Protein AF-A0A7S1N072-F1 (afdb_monomer_lite)

Sequence (154 aa):
RPRAPPAFESPCRIRSLVVNGYDVTGWMDRPTYCVFDTGTTGMLVSRRLWEKTLFRTGVQQCALELPTADGRGTIVEASTRSCRKDCLLVGTPIDVQWRPPASEIGPEGPPSYDVIFLGLAFLSSRQFMAVDLDKSLLSLGPYRDLDLNPPTAV

Structure (mmCIF, N/CA/C/O backbone):
data_AF-A0A7S1N072-F1
#
_entry.id   AF-A0A7S1N072-F1
#
loop_
_atom_site.group_PDB
_atom_site.id
_atom_site.type_symbol
_atom_site.label_atom_id
_atom_site.label_alt_id
_atom_site.label_comp_id
_atom_site.label_asym_id
_atom_site.label_entity_id
_atom_site.label_seq_id
_atom_site.pdbx_PDB_ins_code
_atom_site.Cartn_x
_atom_site.Cartn_y
_atom_site.Cartn_z
_atom_site.occupancy
_atom_site.B_iso_or_equiv
_atom_site.auth_seq_id
_atom_site.auth_comp_id
_atom_site.auth_asym_id
_atom_site.auth_atom_id
_atom_site.pdbx_PDB_model_num
ATOM 1 N N . ARG A 1 1 ? 22.379 -15.060 0.695 1.00 29.77 1 ARG A N 1
ATOM 2 C CA . ARG A 1 1 ? 21.356 -14.183 1.320 1.00 29.77 1 ARG A CA 1
ATOM 3 C C . ARG A 1 1 ? 21.097 -13.059 0.331 1.00 29.77 1 ARG A C 1
ATOM 5 O O . ARG A 1 1 ? 22.065 -12.346 0.079 1.00 29.77 1 ARG A O 1
ATOM 12 N N . PRO A 1 2 ? 19.914 -12.927 -0.288 1.00 27.08 2 PRO A N 1
ATOM 13 C CA . PRO A 1 2 ? 19.660 -11.769 -1.139 1.00 27.08 2 PRO A CA 1
ATOM 14 C C . PRO A 1 2 ? 19.814 -10.504 -0.283 1.00 27.08 2 PRO A C 1
ATOM 16 O O . PRO A 1 2 ? 19.330 -10.465 0.846 1.00 27.08 2 PRO A O 1
ATOM 19 N N . ARG A 1 3 ? 20.605 -9.545 -0.774 1.00 27.08 3 ARG A N 1
ATOM 20 C CA . ARG A 1 3 ? 21.057 -8.321 -0.082 1.00 27.08 3 ARG A CA 1
ATOM 21 C C . ARG A 1 3 ? 20.462 -7.048 -0.705 1.00 27.08 3 ARG A C 1
ATOM 23 O O . ARG A 1 3 ? 21.020 -5.974 -0.518 1.00 27.08 3 ARG A O 1
ATOM 30 N N . ALA A 1 4 ? 19.375 -7.156 -1.460 1.00 25.50 4 ALA A N 1
ATOM 31 C CA . ALA A 1 4 ? 18.722 -5.994 -2.049 1.00 25.50 4 ALA A CA 1
ATOM 32 C C . ALA A 1 4 ? 17.437 -5.673 -1.263 1.00 25.50 4 ALA A C 1
ATOM 34 O O . ALA A 1 4 ? 16.662 -6.600 -1.010 1.00 25.50 4 ALA A O 1
ATOM 35 N N . PRO A 1 5 ? 17.212 -4.412 -0.842 1.00 35.69 5 PRO A N 1
ATOM 36 C CA . PRO A 1 5 ? 15.888 -3.973 -0.405 1.00 35.69 5 PRO A CA 1
ATOM 37 C C . PRO A 1 5 ? 14.864 -4.213 -1.532 1.00 35.69 5 PRO A C 1
ATOM 39 O O . PRO A 1 5 ? 15.275 -4.308 -2.691 1.00 35.69 5 PRO A O 1
ATOM 42 N N . PRO A 1 6 ? 13.560 -4.331 -1.219 1.00 44.59 6 PRO A N 1
ATOM 43 C CA . PRO A 1 6 ? 12.516 -4.486 -2.233 1.00 44.59 6 PRO A CA 1
ATOM 44 C C . PRO A 1 6 ? 12.708 -3.436 -3.332 1.00 44.59 6 PRO A C 1
ATOM 46 O O . PRO A 1 6 ? 12.847 -2.246 -3.040 1.00 44.59 6 PRO A O 1
ATOM 49 N N . ALA A 1 7 ? 12.827 -3.896 -4.577 1.00 50.88 7 ALA A N 1
ATOM 50 C CA . ALA A 1 7 ? 13.172 -3.051 -5.709 1.00 50.88 7 ALA A CA 1
ATOM 51 C C . ALA A 1 7 ? 12.075 -1.993 -5.905 1.00 50.88 7 ALA A C 1
ATOM 53 O O . ALA A 1 7 ? 10.939 -2.306 -6.252 1.00 50.88 7 ALA A O 1
ATOM 54 N N . PHE A 1 8 ? 12.415 -0.726 -5.664 1.00 57.53 8 PHE A N 1
ATOM 55 C CA . PHE A 1 8 ? 11.552 0.447 -5.860 1.00 57.53 8 PHE A CA 1
ATOM 56 C C . PHE A 1 8 ? 11.387 0.800 -7.349 1.00 57.53 8 PHE A C 1
ATOM 58 O O . PHE A 1 8 ? 11.270 1.966 -7.703 1.00 57.53 8 PHE A O 1
ATOM 65 N N . GLU A 1 9 ? 11.429 -0.183 -8.242 1.00 58.53 9 GLU A N 1
ATOM 66 C CA . GLU A 1 9 ? 11.492 0.044 -9.690 1.00 58.53 9 GLU A CA 1
ATOM 67 C C . GLU A 1 9 ? 10.128 0.442 -10.279 1.00 58.53 9 GLU A C 1
ATOM 69 O O . GLU A 1 9 ? 10.049 0.904 -11.413 1.00 58.53 9 GLU A O 1
ATOM 74 N N . SER A 1 10 ? 9.033 0.308 -9.520 1.00 62.94 10 SER A N 1
ATOM 75 C CA . SER A 1 10 ? 7.686 0.701 -9.964 1.00 62.94 10 SER A CA 1
ATOM 76 C C . SER A 1 10 ? 6.777 1.153 -8.806 1.00 62.94 10 SER A C 1
ATOM 78 O O . SER A 1 10 ? 5.801 0.470 -8.484 1.00 62.94 10 SER A O 1
ATOM 80 N N . PRO A 1 11 ? 7.076 2.280 -8.128 1.00 77.44 11 PRO A N 1
ATOM 81 C CA . PRO A 1 11 ? 6.205 2.813 -7.093 1.00 77.44 11 PRO A CA 1
ATOM 82 C C . PRO A 1 11 ? 4.966 3.455 -7.730 1.00 77.44 11 PRO A C 1
ATOM 84 O O . PRO A 1 11 ? 5.074 4.343 -8.576 1.00 77.44 11 PRO A O 1
ATOM 87 N N . CYS A 1 12 ? 3.772 3.060 -7.293 1.00 83.00 12 CYS A N 1
ATOM 88 C CA . CYS A 1 12 ? 2.524 3.690 -7.728 1.00 83.00 12 CYS A CA 1
ATOM 89 C C . CYS A 1 12 ? 2.024 4.646 -6.644 1.00 83.00 12 CYS A C 1
ATOM 91 O O . CYS A 1 12 ? 1.890 4.263 -5.482 1.00 83.00 12 CYS A O 1
ATOM 93 N N . ARG A 1 13 ? 1.729 5.900 -7.000 1.00 88.69 13 ARG A N 1
ATOM 94 C CA . ARG A 1 13 ? 1.151 6.858 -6.048 1.00 88.69 13 ARG A CA 1
ATOM 95 C C . ARG A 1 13 ? -0.273 6.439 -5.691 1.00 88.69 13 ARG A C 1
ATOM 97 O O . ARG A 1 13 ? -1.101 6.270 -6.580 1.00 88.69 13 ARG A O 1
ATOM 104 N N . ILE A 1 14 ? -0.564 6.333 -4.401 1.00 93.00 14 ILE A N 1
ATOM 105 C CA . ILE A 1 14 ? -1.899 5.990 -3.906 1.00 93.00 14 ILE A CA 1
ATOM 106 C C . ILE A 1 14 ? -2.798 7.230 -3.988 1.00 93.00 14 ILE A C 1
ATOM 108 O O . ILE A 1 14 ? -2.404 8.313 -3.545 1.00 93.00 14 ILE A O 1
ATOM 112 N N . ARG A 1 15 ? -3.996 7.073 -4.565 1.00 92.38 15 ARG A N 1
ATOM 113 C CA . ARG A 1 15 ? -5.037 8.115 -4.620 1.00 92.38 15 ARG A CA 1
ATOM 114 C C . ARG A 1 15 ? -5.901 8.119 -3.368 1.00 92.38 15 ARG A C 1
ATOM 116 O O . ARG A 1 15 ? -6.129 9.182 -2.802 1.00 92.38 15 ARG A O 1
ATOM 123 N N . SER A 1 16 ? -6.355 6.942 -2.951 1.00 96.44 16 SER A N 1
ATOM 124 C CA . SER A 1 16 ? -7.184 6.757 -1.762 1.00 96.44 16 SER A CA 1
ATOM 125 C C . SER A 1 16 ? -6.776 5.496 -1.004 1.00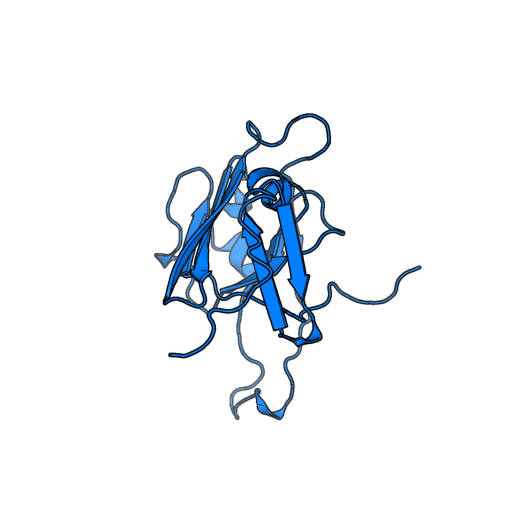 96.44 16 SER A C 1
ATOM 127 O O . SER A 1 16 ? -6.244 4.545 -1.586 1.00 96.44 16 SER A O 1
ATOM 129 N N . LEU A 1 17 ? -6.982 5.516 0.313 1.00 97.69 17 LEU A N 1
ATOM 130 C CA . LEU A 1 17 ? -6.617 4.440 1.225 1.00 97.69 17 LEU A CA 1
ATOM 131 C C . LEU A 1 17 ? -7.761 4.164 2.200 1.00 97.69 17 LEU A C 1
ATOM 133 O O . LEU A 1 17 ? -8.180 5.039 2.956 1.00 97.69 17 LEU A O 1
ATOM 137 N N . VAL A 1 18 ? -8.205 2.911 2.233 1.00 97.94 18 VAL A N 1
ATOM 138 C CA . VAL A 1 18 ? -9.214 2.410 3.166 1.00 97.94 18 VAL A CA 1
ATOM 139 C C . VAL A 1 18 ? -8.581 1.349 4.054 1.00 97.94 18 VAL A C 1
ATOM 141 O O . VAL A 1 18 ? -8.031 0.367 3.561 1.00 97.94 18 VAL A O 1
ATOM 144 N N . VAL A 1 19 ? -8.703 1.509 5.372 1.00 97.25 19 VAL A N 1
ATOM 145 C CA . VAL A 1 19 ? -8.222 0.540 6.366 1.00 97.25 19 VAL A CA 1
ATOM 146 C C . VAL A 1 19 ? -9.383 0.146 7.263 1.00 97.25 19 VAL A C 1
ATOM 148 O O . VAL A 1 19 ? -10.077 0.990 7.822 1.00 97.25 19 VAL A O 1
ATOM 151 N N . ASN A 1 20 ? -9.622 -1.156 7.394 1.00 95.50 20 ASN A N 1
ATOM 152 C CA . ASN A 1 20 ? -10.724 -1.719 8.173 1.00 95.50 20 ASN A CA 1
ATOM 153 C C . ASN A 1 20 ? -12.119 -1.201 7.771 1.00 95.50 20 ASN A C 1
ATOM 155 O O . ASN A 1 20 ? -13.052 -1.286 8.561 1.00 95.50 20 ASN A O 1
ATOM 159 N N . GLY A 1 21 ? -12.285 -0.746 6.524 1.00 95.69 21 GLY A N 1
ATOM 160 C CA . GLY A 1 21 ? -13.548 -0.206 6.000 1.00 95.69 21 GLY A CA 1
ATOM 161 C C . GLY A 1 21 ? -13.729 1.296 6.227 1.00 95.69 21 GLY A C 1
ATOM 162 O O . GLY A 1 21 ? -14.757 1.843 5.843 1.00 95.69 21 GLY A O 1
ATOM 163 N N . TYR A 1 22 ? -12.738 1.965 6.816 1.00 97.62 22 TYR A N 1
ATOM 164 C CA . TYR A 1 22 ? -12.728 3.409 7.012 1.00 97.62 22 TYR A CA 1
ATOM 165 C C . TYR A 1 22 ? -11.769 4.064 6.022 1.00 97.62 22 TYR A C 1
ATOM 167 O O . TYR A 1 22 ? -10.616 3.645 5.904 1.00 97.62 22 TYR A O 1
ATOM 175 N N . ASP A 1 23 ? -12.242 5.100 5.336 1.00 97.62 23 ASP A N 1
ATOM 176 C CA . ASP A 1 23 ? -11.400 5.955 4.504 1.00 97.62 23 ASP A CA 1
ATOM 177 C C . ASP A 1 23 ? -10.450 6.770 5.397 1.00 97.62 23 ASP A C 1
ATOM 179 O O . ASP A 1 23 ? -10.881 7.564 6.237 1.00 97.62 23 ASP A O 1
ATOM 183 N N . VAL A 1 24 ? -9.148 6.543 5.227 1.00 97.19 24 VAL A N 1
ATOM 184 C CA . VAL A 1 24 ? -8.071 7.241 5.9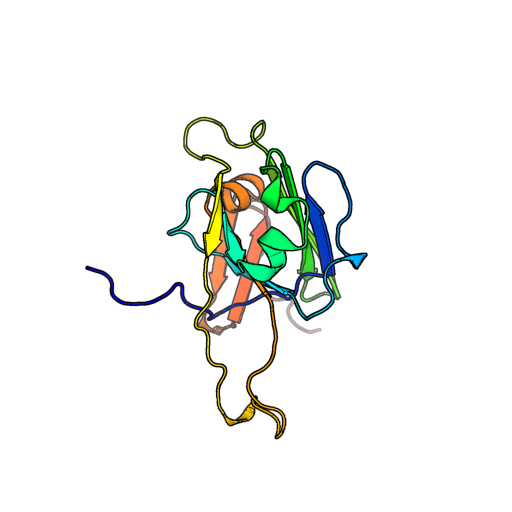46 1.00 97.19 24 VAL A CA 1
ATOM 185 C C . VAL A 1 24 ? -7.272 8.160 5.019 1.00 97.19 24 VAL A C 1
ATOM 187 O O . VAL A 1 24 ? -6.220 8.666 5.410 1.00 97.19 24 VAL A O 1
ATOM 190 N N . THR A 1 25 ? -7.760 8.418 3.804 1.00 96.00 25 THR A N 1
ATOM 191 C CA . THR A 1 25 ? -7.075 9.232 2.789 1.00 96.00 25 THR A CA 1
ATOM 192 C C . THR A 1 25 ? -6.754 10.628 3.314 1.00 96.00 25 THR A C 1
ATOM 194 O O . THR A 1 25 ? -5.629 11.101 3.181 1.00 96.00 25 THR A O 1
ATOM 197 N N . GLY A 1 26 ? -7.696 11.263 4.020 1.00 94.50 26 GLY A N 1
ATOM 198 C CA . GLY A 1 26 ? -7.485 12.585 4.624 1.00 94.50 26 GLY A CA 1
ATOM 199 C C . GLY A 1 26 ? -6.416 12.623 5.725 1.00 94.50 26 GLY A C 1
ATOM 200 O O . GLY A 1 26 ? -6.034 13.698 6.178 1.00 94.50 26 GLY A O 1
ATOM 201 N N . TRP A 1 27 ? -5.933 11.466 6.186 1.00 94.75 27 TRP A N 1
ATOM 202 C CA . TRP A 1 27 ? -4.910 11.369 7.227 1.00 94.75 27 TRP A CA 1
ATOM 203 C C . TRP A 1 27 ? -3.501 11.276 6.608 1.00 94.75 27 TRP A C 1
ATOM 205 O O . TRP A 1 27 ? -2.503 11.498 7.307 1.00 94.75 27 TRP A O 1
ATOM 215 N N . MET A 1 28 ? -3.423 11.013 5.296 1.00 91.25 28 MET A N 1
ATOM 216 C CA . MET A 1 28 ? -2.211 11.014 4.475 1.00 91.25 28 MET A CA 1
ATOM 217 C C . MET A 1 28 ? -1.828 12.458 4.120 1.00 91.25 28 MET A C 1
ATOM 219 O O . MET A 1 28 ? -2.258 13.026 3.124 1.00 91.25 28 MET A O 1
ATOM 223 N N . ASP A 1 29 ? -0.991 13.071 4.945 1.00 86.69 29 ASP A N 1
ATOM 224 C CA . ASP A 1 29 ? -0.513 14.455 4.785 1.00 86.69 29 ASP A CA 1
ATOM 225 C C . ASP A 1 29 ? 0.789 14.570 3.982 1.00 86.69 29 ASP A C 1
ATOM 227 O O . ASP A 1 29 ? 1.416 15.627 3.941 1.00 86.69 29 ASP A O 1
ATOM 231 N N . ARG A 1 30 ? 1.219 13.475 3.359 1.00 87.00 30 ARG A N 1
ATOM 232 C CA . ARG A 1 30 ? 2.352 13.444 2.442 1.00 87.00 30 ARG A CA 1
ATOM 233 C C . ARG A 1 30 ? 2.116 12.421 1.339 1.00 87.00 30 ARG A C 1
ATOM 235 O O . ARG A 1 30 ? 1.302 11.510 1.523 1.00 87.00 30 ARG A O 1
ATOM 242 N N . PRO A 1 31 ? 2.815 12.542 0.196 1.00 87.94 31 PRO A N 1
ATOM 243 C CA . PRO A 1 31 ? 2.726 11.550 -0.862 1.00 87.94 31 PRO A CA 1
ATOM 244 C C . PRO A 1 31 ? 2.956 10.147 -0.300 1.00 87.94 31 PRO A C 1
ATOM 246 O O . PRO A 1 31 ? 3.932 9.905 0.407 1.00 87.94 31 PRO A O 1
ATOM 249 N N . THR A 1 32 ? 2.033 9.236 -0.590 1.00 90.56 32 THR A N 1
ATOM 250 C CA . THR A 1 32 ? 2.148 7.833 -0.196 1.00 90.56 32 THR A CA 1
ATOM 251 C C . THR A 1 32 ? 2.170 6.988 -1.454 1.00 90.56 32 THR A C 1
ATOM 253 O O . THR A 1 32 ? 1.340 7.169 -2.349 1.00 90.56 32 THR A O 1
ATOM 256 N N . TYR A 1 33 ? 3.122 6.072 -1.518 1.00 90.50 33 TYR A N 1
ATOM 257 C CA . TYR A 1 33 ? 3.311 5.177 -2.647 1.00 90.50 33 TYR A CA 1
ATOM 258 C C . TYR A 1 33 ? 3.071 3.740 -2.215 1.00 90.50 33 TYR A C 1
ATOM 260 O O . TYR A 1 33 ? 3.316 3.383 -1.063 1.00 90.50 33 TYR A O 1
ATOM 268 N N . CYS A 1 34 ? 2.624 2.899 -3.136 1.00 90.38 34 CYS A N 1
ATOM 269 C CA . CYS A 1 34 ? 2.718 1.463 -2.968 1.00 90.38 34 CYS A CA 1
ATOM 270 C C . CYS A 1 34 ? 3.821 0.884 -3.848 1.00 90.38 34 CYS A C 1
ATOM 272 O O . CYS A 1 34 ? 4.063 1.365 -4.954 1.00 90.38 34 CYS A O 1
ATOM 274 N N . VAL A 1 35 ? 4.450 -0.179 -3.365 1.00 88.44 35 VAL A N 1
ATOM 275 C CA . VAL A 1 35 ? 5.392 -1.004 -4.124 1.00 88.44 35 VAL A CA 1
ATOM 276 C C . VAL A 1 35 ? 4.890 -2.436 -4.048 1.00 88.44 35 VAL A C 1
ATOM 278 O O . VAL A 1 35 ? 4.612 -2.925 -2.957 1.00 88.44 35 VAL A O 1
ATOM 281 N N . PHE A 1 36 ? 4.753 -3.111 -5.182 1.00 86.31 36 PHE A N 1
ATOM 282 C CA . PHE A 1 36 ? 4.404 -4.529 -5.186 1.00 86.31 36 PHE A CA 1
ATOM 283 C C . PHE A 1 36 ? 5.640 -5.352 -4.822 1.00 86.31 36 PHE A C 1
ATOM 285 O O . PHE A 1 36 ? 6.671 -5.251 -5.479 1.00 86.31 36 PHE A O 1
ATOM 292 N N . ASP A 1 37 ? 5.541 -6.146 -3.759 1.00 86.06 37 ASP A N 1
ATOM 293 C CA . ASP A 1 37 ? 6.652 -6.912 -3.200 1.00 86.06 37 ASP A CA 1
ATOM 294 C C . ASP A 1 37 ? 6.253 -8.378 -3.037 1.00 86.06 37 ASP A C 1
ATOM 296 O O . ASP A 1 37 ? 5.658 -8.788 -2.041 1.00 86.06 37 ASP A O 1
ATOM 300 N N . THR A 1 38 ? 6.622 -9.200 -4.018 1.00 81.62 38 THR A N 1
ATOM 301 C CA . THR A 1 38 ? 6.353 -10.644 -3.999 1.00 81.62 38 THR A CA 1
ATOM 302 C C . THR A 1 38 ? 7.082 -11.381 -2.870 1.00 81.62 38 THR A C 1
ATOM 304 O O . THR A 1 38 ? 6.737 -12.525 -2.583 1.00 81.62 38 THR A O 1
ATOM 307 N N . GLY A 1 39 ? 8.089 -10.764 -2.237 1.00 85.12 39 GLY A N 1
ATOM 308 C CA . GLY A 1 39 ? 8.791 -11.308 -1.072 1.00 85.12 39 GLY A CA 1
ATOM 309 C C . GLY A 1 39 ? 8.048 -11.099 0.251 1.00 85.12 39 GLY A C 1
ATOM 310 O O . GLY A 1 39 ? 8.377 -11.746 1.245 1.00 85.12 39 GLY A O 1
ATOM 311 N N . THR A 1 40 ? 7.028 -10.239 0.266 1.00 86.75 40 THR A N 1
ATOM 312 C CA . THR A 1 40 ? 6.185 -9.968 1.432 1.00 86.75 40 THR A CA 1
ATOM 313 C C . THR A 1 40 ? 4.876 -10.753 1.331 1.00 86.75 40 THR A C 1
ATOM 315 O O . THR A 1 40 ? 4.224 -10.782 0.292 1.00 86.75 40 THR A O 1
ATOM 318 N N . THR A 1 41 ? 4.435 -11.385 2.422 1.00 87.12 41 THR A N 1
ATOM 319 C CA . THR A 1 41 ? 3.152 -12.115 2.431 1.00 87.12 41 THR A CA 1
ATOM 320 C C . THR A 1 41 ? 1.946 -11.181 2.567 1.00 87.12 41 THR A C 1
ATOM 322 O O . THR A 1 41 ? 0.978 -11.331 1.828 1.00 87.12 41 THR A O 1
ATOM 325 N N . GLY A 1 42 ? 1.995 -10.230 3.504 1.00 91.25 42 GLY A N 1
ATOM 326 C CA . GLY A 1 42 ? 0.903 -9.299 3.807 1.00 91.25 42 GLY A CA 1
ATOM 327 C C . GLY A 1 42 ? 1.186 -7.896 3.281 1.00 91.25 42 GLY A C 1
ATOM 328 O O . GLY A 1 42 ? 1.097 -7.656 2.081 1.00 91.25 42 GLY A O 1
ATOM 329 N N . MET A 1 43 ? 1.532 -6.970 4.173 1.00 93.50 43 MET A N 1
ATOM 330 C CA . MET A 1 43 ? 2.075 -5.665 3.797 1.00 93.50 43 MET A CA 1
ATOM 331 C C . MET A 1 43 ? 3.101 -5.152 4.803 1.00 93.50 43 MET A C 1
ATOM 333 O O . MET A 1 43 ? 2.989 -5.402 6.007 1.00 93.50 43 MET A O 1
ATOM 337 N N . LEU A 1 44 ? 4.044 -4.353 4.314 1.00 94.25 44 LEU A N 1
ATOM 338 C CA . LEU A 1 44 ? 4.915 -3.537 5.156 1.00 94.25 44 LEU A CA 1
ATOM 339 C C . LEU A 1 44 ? 4.522 -2.075 4.984 1.00 94.25 44 LEU A C 1
ATOM 341 O O . LEU A 1 44 ? 4.365 -1.605 3.863 1.00 94.25 44 LEU A O 1
ATOM 345 N N . VAL A 1 45 ? 4.363 -1.347 6.079 1.00 94.31 45 VAL A N 1
ATOM 346 C CA . VAL A 1 45 ? 3.876 0.038 6.058 1.00 94.31 45 VAL A CA 1
ATOM 347 C C . VAL A 1 45 ? 4.930 0.932 6.684 1.00 94.31 45 VAL A C 1
ATOM 349 O O . VAL A 1 45 ? 5.468 0.597 7.738 1.00 94.31 45 VAL A O 1
ATOM 352 N N . SER A 1 46 ? 5.213 2.091 6.091 1.00 92.19 46 SER A N 1
ATOM 353 C CA . SER A 1 46 ? 6.033 3.108 6.754 1.00 92.19 46 SER A CA 1
ATOM 354 C C . SER A 1 46 ? 5.539 3.370 8.178 1.00 92.19 46 SER A C 1
ATOM 356 O O . SER A 1 46 ? 4.366 3.681 8.386 1.00 92.19 46 SER A O 1
ATOM 358 N N . ARG A 1 47 ? 6.441 3.280 9.164 1.00 92.31 47 ARG A N 1
ATOM 359 C CA . ARG A 1 47 ? 6.107 3.393 10.594 1.00 92.31 47 ARG A CA 1
ATOM 360 C C . ARG A 1 47 ? 5.291 4.643 10.911 1.00 92.31 47 ARG A C 1
ATOM 362 O O . ARG A 1 47 ? 4.339 4.584 11.675 1.00 92.31 47 ARG A O 1
ATOM 369 N N . ARG A 1 48 ? 5.613 5.781 10.303 1.00 91.00 48 ARG A N 1
ATOM 370 C CA . ARG A 1 48 ? 4.836 7.003 10.522 1.00 91.00 48 ARG A CA 1
ATOM 371 C C . ARG A 1 48 ? 3.394 6.886 10.011 1.00 91.00 48 ARG A C 1
ATOM 373 O O . ARG A 1 48 ? 2.486 7.249 10.754 1.00 91.00 48 ARG A O 1
ATOM 380 N N . LEU A 1 49 ? 3.171 6.395 8.787 1.00 92.94 49 LEU A N 1
ATOM 381 C CA . LEU A 1 49 ? 1.812 6.148 8.290 1.00 92.94 49 LEU A CA 1
ATOM 382 C C . LEU A 1 49 ? 1.073 5.164 9.194 1.00 92.94 49 LEU A C 1
ATOM 384 O O . LEU A 1 49 ? -0.100 5.369 9.497 1.00 92.94 49 LEU A O 1
ATOM 388 N N . TRP A 1 50 ? 1.777 4.131 9.658 1.00 95.44 50 TRP A N 1
ATOM 389 C CA . TRP A 1 50 ? 1.243 3.148 10.588 1.00 95.44 50 TRP A CA 1
ATOM 390 C C . TRP A 1 50 ? 0.711 3.798 11.868 1.00 95.44 50 TRP A C 1
ATOM 392 O O . TRP A 1 50 ? -0.460 3.629 12.194 1.00 95.44 50 TRP A O 1
ATOM 402 N N . GLU A 1 51 ? 1.541 4.592 12.550 1.00 94.00 51 GLU A N 1
ATOM 403 C CA . GLU A 1 51 ? 1.180 5.242 13.817 1.00 94.00 51 GLU A CA 1
ATOM 404 C C . GLU A 1 51 ? 0.092 6.310 13.668 1.00 94.00 51 GLU A C 1
ATOM 406 O O . GLU A 1 51 ? -0.702 6.530 14.589 1.00 94.00 51 GLU A O 1
ATOM 411 N N . LYS A 1 52 ? 0.051 6.981 12.513 1.00 92.81 52 LYS A N 1
ATOM 412 C CA . LYS A 1 52 ? -0.892 8.071 12.248 1.00 92.81 52 LYS A CA 1
ATOM 413 C C . LYS A 1 52 ? -2.274 7.578 11.815 1.00 92.81 52 LYS A C 1
ATOM 415 O O . LYS A 1 52 ? -3.240 8.324 11.937 1.00 92.81 52 LYS A O 1
ATOM 420 N N . THR A 1 53 ? -2.382 6.357 11.298 1.00 94.81 53 THR A N 1
ATOM 421 C CA . THR A 1 53 ? -3.623 5.823 10.715 1.00 94.81 53 THR A CA 1
ATOM 422 C C . THR A 1 53 ? -4.171 4.629 11.483 1.00 94.81 53 THR A C 1
ATOM 424 O O . THR A 1 53 ? -3.642 4.222 12.515 1.00 94.81 53 THR A O 1
ATOM 427 N N . LEU A 1 54 ? -5.270 4.057 10.986 1.00 96.06 54 LEU A N 1
ATOM 428 C CA . LEU A 1 54 ? -5.894 2.875 11.578 1.00 96.06 54 LEU A CA 1
ATOM 429 C C . LEU A 1 54 ? -5.067 1.596 11.414 1.00 96.06 54 LEU A C 1
ATOM 431 O O . LEU A 1 54 ? -5.422 0.580 11.995 1.00 96.06 54 LEU A O 1
ATOM 435 N N . PHE A 1 55 ? -3.941 1.624 10.698 1.00 96.19 55 PHE A N 1
ATOM 436 C CA . PHE A 1 55 ? -3.033 0.480 10.654 1.00 96.19 55 PHE A CA 1
ATOM 437 C C . PHE A 1 55 ? -2.579 0.034 12.053 1.00 96.19 55 PHE A C 1
ATOM 439 O O . PHE A 1 55 ? -2.526 -1.167 12.326 1.00 96.19 55 PHE A O 1
ATOM 446 N N . ARG A 1 56 ? -2.345 0.980 12.976 1.00 95.12 56 ARG A N 1
ATOM 447 C CA . ARG A 1 56 ? -1.923 0.687 14.356 1.00 95.12 56 ARG A CA 1
ATOM 448 C C . ARG A 1 56 ? -2.901 -0.165 15.167 1.00 95.12 56 ARG A C 1
ATOM 450 O O . ARG A 1 56 ? -2.503 -0.737 16.175 1.00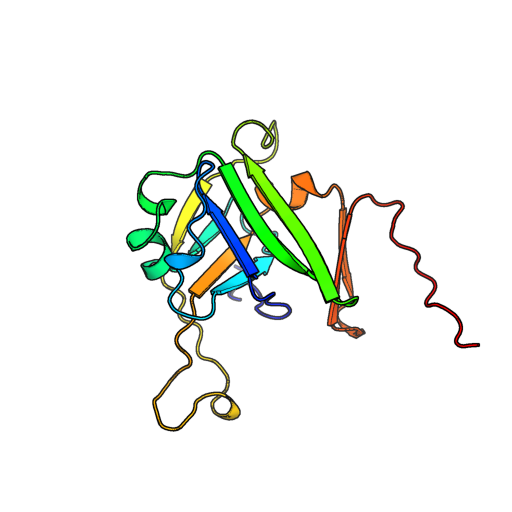 95.12 56 ARG A O 1
ATOM 457 N N . THR A 1 57 ? -4.175 -0.226 14.774 1.00 93.75 57 THR A N 1
ATOM 458 C CA . THR A 1 57 ? -5.194 -1.027 15.474 1.00 93.75 57 THR A CA 1
ATOM 459 C C . THR A 1 57 ? -5.273 -2.464 14.950 1.00 93.75 57 THR A C 1
ATOM 461 O O . THR A 1 57 ? -6.084 -3.252 15.435 1.00 93.75 57 THR A O 1
ATOM 464 N N . GLY A 1 58 ? -4.407 -2.823 13.998 1.00 92.12 58 GLY A N 1
ATOM 465 C CA . GLY A 1 58 ? -4.433 -4.090 13.276 1.00 92.12 58 GLY A CA 1
ATOM 466 C C . GLY A 1 58 ? -5.191 -3.970 11.956 1.00 92.12 58 GLY A C 1
ATOM 467 O O . GLY A 1 58 ? -6.008 -3.072 11.767 1.00 92.12 58 GLY A O 1
ATOM 468 N N . VAL A 1 59 ? -4.923 -4.883 11.019 1.00 93.19 59 VAL A N 1
ATOM 469 C CA . VAL A 1 59 ? -5.486 -4.824 9.662 1.00 93.19 59 VAL A CA 1
ATOM 470 C C . VAL A 1 59 ? -6.293 -6.076 9.361 1.00 93.19 59 VAL A C 1
ATOM 472 O O . VAL A 1 59 ? -5.741 -7.162 9.217 1.00 93.19 59 VAL A O 1
ATOM 475 N N . GLN A 1 60 ? -7.607 -5.918 9.249 1.00 93.31 60 GLN A N 1
ATOM 476 C CA . GLN A 1 60 ? -8.530 -6.975 8.830 1.00 93.31 60 GLN A CA 1
ATOM 477 C C . GLN A 1 60 ? -8.896 -6.863 7.351 1.00 93.31 60 GLN A C 1
ATOM 479 O O . GLN A 1 60 ? -9.137 -7.874 6.695 1.00 93.31 60 GLN A O 1
ATOM 484 N N . GLN A 1 61 ? -8.939 -5.639 6.832 1.00 94.06 61 GLN A N 1
ATOM 485 C CA . GLN A 1 61 ? -9.147 -5.335 5.421 1.00 94.06 61 GLN A CA 1
ATOM 486 C C . GLN A 1 61 ? -8.412 -4.047 5.063 1.00 94.06 61 GLN A C 1
ATOM 488 O O . GLN A 1 61 ? -8.314 -3.135 5.884 1.00 94.06 61 GLN A O 1
ATOM 493 N N . CYS A 1 62 ? -7.886 -3.981 3.849 1.00 96.19 62 CYS A N 1
ATOM 494 C CA . CYS A 1 62 ? -7.199 -2.815 3.325 1.00 96.19 62 CYS A CA 1
ATOM 495 C C . CYS A 1 62 ? -7.451 -2.730 1.823 1.00 96.19 62 CYS A C 1
ATOM 497 O O . CYS A 1 62 ? -7.339 -3.744 1.132 1.00 96.19 62 CYS A O 1
ATOM 499 N N . ALA A 1 63 ? -7.775 -1.538 1.336 1.00 96.00 63 ALA A N 1
ATOM 500 C CA . ALA A 1 63 ? -7.951 -1.260 -0.080 1.00 96.00 63 ALA A CA 1
ATOM 501 C C . ALA A 1 63 ? -7.235 0.039 -0.444 1.00 96.00 63 ALA A C 1
ATOM 503 O O . ALA A 1 63 ? -7.245 1.005 0.321 1.00 96.00 63 ALA A O 1
ATOM 504 N N . LEU A 1 64 ? -6.607 0.042 -1.613 1.00 95.31 64 LEU A N 1
ATOM 505 C CA . LEU A 1 64 ? -5.883 1.176 -2.161 1.00 95.31 64 LEU A CA 1
ATOM 506 C C . LEU A 1 64 ? -6.379 1.429 -3.576 1.00 95.31 64 LEU A C 1
ATOM 508 O O . LEU A 1 64 ? -6.499 0.489 -4.364 1.00 95.31 64 LEU A O 1
ATOM 512 N N . GLU A 1 65 ? -6.615 2.688 -3.914 1.00 93.69 65 GLU A N 1
ATOM 513 C CA . GLU A 1 65 ? -6.867 3.087 -5.293 1.00 93.69 65 GLU A CA 1
ATOM 514 C C . GLU A 1 65 ? -5.585 3.615 -5.932 1.00 93.69 65 GLU A C 1
ATOM 516 O O . GLU A 1 65 ? -4.924 4.514 -5.400 1.00 93.69 65 GLU A O 1
ATOM 521 N N . LEU A 1 66 ? -5.254 3.070 -7.099 1.00 88.94 66 LEU A N 1
ATOM 522 C CA . LEU A 1 66 ? -4.076 3.420 -7.881 1.00 88.94 66 LEU A CA 1
ATOM 523 C C . LEU A 1 66 ? -4.492 4.034 -9.225 1.00 88.94 66 LEU A C 1
ATOM 525 O O . LEU A 1 66 ? -5.455 3.561 -9.833 1.00 88.94 66 LEU A O 1
ATOM 529 N N . PRO A 1 67 ? -3.780 5.060 -9.721 1.00 84.88 67 PRO A N 1
ATOM 530 C CA . PRO A 1 67 ? -3.981 5.577 -11.068 1.00 84.88 67 PRO A CA 1
ATOM 531 C C . PRO A 1 67 ? -3.582 4.533 -12.119 1.00 84.88 67 PRO A C 1
ATOM 533 O O . PRO A 1 67 ? -2.535 3.899 -11.998 1.00 84.88 67 PRO A O 1
ATOM 536 N N . THR A 1 68 ? -4.379 4.398 -13.17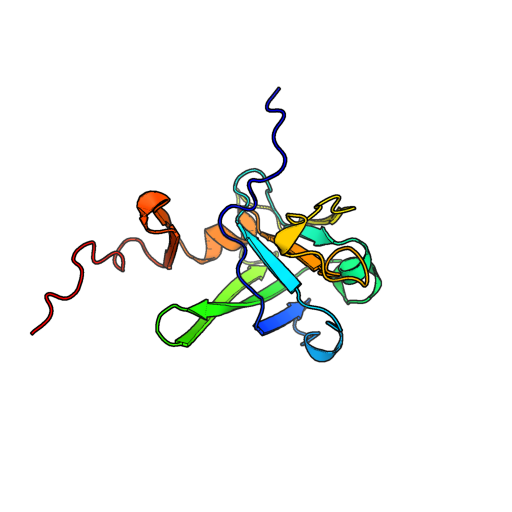5 1.00 82.25 68 THR A N 1
ATOM 537 C CA . THR A 1 68 ? -4.046 3.616 -14.376 1.00 82.25 68 THR A CA 1
ATOM 538 C C . THR A 1 68 ? -3.556 4.530 -15.505 1.00 82.25 68 THR A C 1
ATOM 540 O O . THR A 1 68 ? -3.765 5.744 -15.473 1.00 82.25 68 THR A O 1
ATOM 543 N N . ALA A 1 69 ? -2.891 3.959 -16.518 1.00 76.56 69 ALA A N 1
ATOM 544 C CA . ALA A 1 69 ? -2.309 4.715 -17.637 1.00 76.56 69 ALA A CA 1
ATOM 545 C C . ALA A 1 69 ? -3.348 5.487 -18.473 1.00 76.56 69 ALA A C 1
ATOM 547 O O . ALA A 1 69 ? -3.045 6.533 -19.036 1.00 76.56 69 ALA A O 1
ATOM 548 N N . ASP A 1 70 ? -4.588 5.004 -18.512 1.00 76.69 70 ASP A N 1
ATOM 549 C CA . ASP A 1 70 ? -5.730 5.663 -19.157 1.00 76.69 70 ASP A CA 1
ATOM 550 C C . ASP A 1 70 ? -6.401 6.736 -18.272 1.00 76.69 70 ASP A C 1
ATOM 552 O O . ASP A 1 70 ? -7.484 7.228 -18.584 1.00 76.69 70 ASP A O 1
ATOM 556 N N . GLY A 1 71 ? -5.785 7.083 -17.138 1.00 72.38 71 GLY A N 1
ATOM 557 C CA . GLY A 1 71 ? -6.266 8.093 -16.199 1.00 72.38 71 GLY A CA 1
ATOM 558 C C . GLY A 1 71 ? -7.335 7.602 -15.220 1.00 72.38 71 GLY A C 1
ATOM 559 O O . GLY A 1 71 ? -7.593 8.296 -14.228 1.00 72.38 71 GLY A O 1
ATOM 560 N N . ARG A 1 72 ? -7.910 6.407 -15.422 1.00 84.00 72 ARG A N 1
ATOM 561 C CA . ARG A 1 72 ? -8.880 5.799 -14.495 1.00 84.00 72 ARG A CA 1
ATOM 562 C C . ARG A 1 72 ? -8.201 5.350 -13.192 1.00 84.00 72 ARG A C 1
ATOM 564 O O . ARG A 1 72 ? -7.034 5.650 -12.932 1.00 84.00 72 ARG A O 1
ATOM 571 N N . GLY A 1 73 ? -8.980 4.763 -12.290 1.00 81.69 73 GLY A N 1
ATOM 572 C CA . GLY A 1 73 ? -8.502 4.179 -11.039 1.00 81.69 73 GLY A CA 1
ATOM 573 C C . GLY A 1 73 ? -8.666 2.664 -11.063 1.00 81.69 73 GLY A C 1
ATOM 574 O O . GLY A 1 73 ? -9.641 2.155 -11.616 1.00 81.69 73 GLY A O 1
ATOM 575 N N . THR A 1 74 ? -7.736 1.944 -10.444 1.00 85.62 74 THR A N 1
ATOM 576 C CA . THR A 1 74 ? -7.899 0.524 -10.117 1.00 85.62 74 THR A CA 1
ATOM 577 C C . THR A 1 74 ? -7.786 0.327 -8.616 1.00 85.62 74 THR A C 1
ATOM 579 O O . THR A 1 74 ? -6.944 0.943 -7.966 1.00 85.62 74 THR A O 1
ATOM 582 N N . ILE A 1 75 ? -8.617 -0.557 -8.068 1.00 90.31 75 ILE A N 1
ATOM 583 C CA . ILE A 1 75 ? -8.576 -0.913 -6.651 1.00 90.31 75 ILE A CA 1
ATOM 584 C C . ILE A 1 75 ? -7.747 -2.182 -6.483 1.00 90.31 75 ILE A C 1
ATOM 586 O O . ILE A 1 75 ? -7.951 -3.180 -7.181 1.00 90.31 75 ILE A O 1
ATOM 590 N N . VAL A 1 76 ? -6.815 -2.133 -5.538 1.00 89.94 76 VAL A N 1
ATOM 591 C CA . VAL A 1 76 ? -6.078 -3.291 -5.040 1.00 89.94 76 VAL A CA 1
ATOM 592 C C . VAL A 1 76 ? -6.445 -3.465 -3.578 1.00 89.94 76 VAL A C 1
ATOM 594 O O . VAL A 1 76 ? -6.263 -2.556 -2.772 1.00 89.94 76 VAL A O 1
ATOM 597 N N . GLU A 1 77 ? -6.972 -4.631 -3.231 1.00 92.62 77 GLU A N 1
ATOM 598 C CA . GLU A 1 77 ? -7.497 -4.879 -1.894 1.00 92.62 77 GLU A CA 1
ATOM 599 C C . GLU A 1 77 ? -7.149 -6.270 -1.376 1.00 92.62 77 GLU A C 1
ATOM 601 O O . GLU A 1 77 ? -6.940 -7.216 -2.139 1.00 92.62 77 GLU A O 1
ATOM 606 N N . ALA A 1 78 ? -7.108 -6.387 -0.055 1.00 91.94 78 ALA A N 1
ATOM 607 C CA . ALA A 1 78 ? -6.963 -7.644 0.652 1.00 91.94 78 ALA A CA 1
ATOM 608 C C . ALA A 1 78 ? -7.768 -7.608 1.951 1.00 91.94 78 ALA A C 1
ATOM 610 O O . ALA A 1 78 ? -7.890 -6.575 2.610 1.00 91.94 78 ALA A O 1
ATOM 611 N N . SER A 1 79 ? -8.281 -8.765 2.359 1.00 91.88 79 SER A N 1
ATOM 612 C CA . SER A 1 79 ? -8.912 -8.956 3.661 1.00 91.88 79 SER A CA 1
ATOM 613 C C . SER A 1 79 ? -8.518 -10.304 4.246 1.00 91.88 79 SER A C 1
ATOM 615 O O . SER A 1 79 ? -8.166 -11.233 3.519 1.00 91.88 79 SER A O 1
ATOM 617 N N . THR A 1 80 ? -8.656 -10.458 5.558 1.00 88.50 80 THR A N 1
ATOM 618 C CA . THR A 1 80 ? -8.513 -11.758 6.232 1.00 88.50 80 THR A CA 1
ATOM 619 C C . THR A 1 80 ? -9.522 -12.796 5.730 1.00 88.50 80 THR A C 1
ATOM 621 O O . THR A 1 80 ? -9.310 -13.991 5.903 1.00 88.50 80 THR A O 1
ATOM 624 N N . ARG A 1 81 ? -10.614 -12.367 5.078 1.00 83.88 81 ARG A N 1
ATOM 625 C CA . ARG A 1 81 ? -11.609 -13.259 4.462 1.00 83.88 81 ARG A CA 1
ATOM 626 C C . ARG A 1 81 ? -11.211 -13.733 3.066 1.00 83.88 81 ARG A C 1
ATOM 628 O O . ARG A 1 81 ? -11.554 -14.866 2.713 1.00 83.88 81 ARG A O 1
ATOM 635 N N . SER A 1 82 ? -10.562 -12.870 2.280 1.00 75.94 82 SER A N 1
ATOM 636 C CA . SER A 1 82 ? -10.088 -13.179 0.924 1.00 75.94 82 SER A CA 1
ATOM 637 C C . SER A 1 82 ? -8.735 -13.885 0.936 1.00 75.94 82 SER A C 1
ATOM 639 O O . SER A 1 82 ? -8.479 -14.711 0.064 1.00 75.94 82 SER A O 1
ATOM 641 N N . CYS A 1 83 ? -7.917 -13.645 1.962 1.00 75.38 83 CYS A N 1
ATOM 642 C CA . CYS A 1 83 ? -6.667 -14.360 2.167 1.00 75.38 83 CYS A CA 1
ATOM 643 C C . CYS A 1 83 ? -6.933 -15.753 2.746 1.00 75.38 83 CYS A C 1
ATOM 645 O O . CYS A 1 83 ? -7.048 -15.921 3.959 1.00 75.38 83 CYS A O 1
ATOM 647 N N . ARG A 1 84 ? -7.092 -16.755 1.876 1.00 68.62 84 ARG A N 1
ATOM 648 C CA . ARG A 1 84 ? -7.324 -18.151 2.269 1.00 68.62 84 ARG A CA 1
ATOM 649 C C . ARG A 1 84 ? -6.191 -19.036 1.768 1.00 68.62 84 ARG A C 1
ATOM 651 O O . ARG A 1 84 ? -5.713 -18.849 0.655 1.00 68.62 84 ARG A O 1
ATOM 658 N N . LYS A 1 85 ? -5.870 -20.069 2.554 1.00 69.81 85 LYS A N 1
ATOM 659 C CA . LYS A 1 85 ? -4.848 -21.091 2.273 1.00 69.81 85 LYS A CA 1
ATOM 660 C C . LYS A 1 85 ? -3.426 -20.524 2.280 1.00 69.81 85 LYS A C 1
ATOM 662 O O . LYS A 1 85 ? -2.762 -20.608 3.306 1.00 69.81 85 LYS A O 1
ATOM 667 N N . ASP A 1 86 ? -3.013 -19.894 1.185 1.00 67.19 86 ASP A N 1
ATOM 668 C CA . ASP A 1 86 ? -1.596 -19.670 0.871 1.00 67.19 86 ASP A CA 1
ATOM 669 C C . ASP A 1 86 ? -1.157 -18.210 1.067 1.00 67.19 86 ASP A C 1
ATOM 671 O O . ASP A 1 86 ? -0.025 -17.839 0.759 1.00 67.19 86 ASP A O 1
ATOM 675 N N . CYS A 1 87 ? -2.041 -17.357 1.589 1.00 69.19 87 CYS A N 1
ATOM 676 C CA . CYS A 1 87 ? -1.728 -15.970 1.906 1.00 69.19 87 CYS A CA 1
ATOM 677 C C . CYS A 1 87 ? -2.288 -15.560 3.272 1.00 69.19 87 CYS A C 1
ATOM 679 O O . CYS A 1 87 ? -3.322 -16.050 3.728 1.00 69.19 87 CYS A O 1
ATOM 681 N N . LEU A 1 88 ? -1.572 -14.647 3.930 1.00 80.06 88 LEU A N 1
ATOM 682 C CA . LEU A 1 88 ? -1.895 -14.129 5.254 1.00 80.06 88 LEU A CA 1
ATOM 683 C C . LEU A 1 88 ? -1.823 -12.601 5.227 1.00 80.06 88 LEU A C 1
ATOM 685 O O . LEU A 1 88 ? -0.774 -12.024 4.934 1.00 80.06 88 LEU A O 1
ATOM 689 N N . LEU A 1 89 ? -2.930 -11.941 5.569 1.00 89.00 89 LEU A N 1
ATOM 690 C CA . LEU A 1 89 ? -2.950 -10.491 5.727 1.00 89.00 89 LEU A CA 1
ATOM 691 C C . LEU A 1 89 ? -2.372 -10.110 7.095 1.00 89.00 89 LEU A C 1
ATOM 693 O O . LEU A 1 89 ? -3.093 -10.038 8.086 1.00 89.00 89 LEU A O 1
ATOM 697 N N . VAL A 1 90 ? -1.064 -9.859 7.133 1.00 88.44 90 VAL A N 1
ATOM 698 C CA . VAL A 1 90 ? -0.378 -9.233 8.274 1.00 88.44 90 VAL A CA 1
ATOM 699 C C . VAL A 1 90 ? 0.182 -7.895 7.829 1.00 88.44 90 VAL A C 1
ATOM 701 O O . VAL A 1 90 ? 0.907 -7.825 6.840 1.00 88.44 90 VAL A O 1
ATOM 704 N N . GLY A 1 91 ? -0.147 -6.836 8.563 1.00 92.38 91 GLY A N 1
ATOM 705 C CA . GLY A 1 91 ? 0.530 -5.550 8.440 1.00 92.38 91 GLY A CA 1
ATOM 706 C C . GLY A 1 91 ? 1.694 -5.470 9.423 1.00 92.38 91 GLY A C 1
ATOM 707 O O . GLY A 1 91 ? 1.548 -5.867 10.577 1.00 92.38 91 GLY A O 1
ATOM 708 N N . THR A 1 92 ? 2.848 -4.971 8.988 1.00 94.19 92 THR A N 1
ATOM 709 C CA . THR A 1 92 ? 3.996 -4.718 9.873 1.00 94.19 92 THR A CA 1
ATOM 710 C C . THR A 1 92 ? 4.564 -3.322 9.619 1.00 94.19 92 THR A C 1
ATOM 712 O O . THR A 1 92 ? 4.819 -2.980 8.461 1.00 94.19 92 THR A O 1
ATOM 715 N N . PRO A 1 93 ? 4.779 -2.499 10.662 1.00 94.50 93 PRO A N 1
ATOM 716 C CA . PRO A 1 93 ? 5.452 -1.222 10.497 1.00 94.50 93 PRO A CA 1
ATOM 717 C C . PRO A 1 93 ? 6.940 -1.428 10.206 1.00 94.50 93 PRO A C 1
ATOM 719 O O . PRO A 1 93 ? 7.601 -2.243 10.851 1.00 94.50 93 PRO A O 1
ATOM 722 N N . ILE A 1 94 ? 7.483 -0.643 9.281 1.00 90.75 94 ILE A N 1
ATOM 723 C CA . ILE A 1 94 ? 8.908 -0.632 8.950 1.00 90.75 94 ILE A CA 1
ATOM 724 C C . ILE A 1 94 ? 9.450 0.791 8.866 1.00 90.75 94 ILE A C 1
ATOM 726 O O . ILE A 1 94 ? 8.749 1.737 8.494 1.00 90.75 94 ILE A O 1
ATOM 730 N N . ASP A 1 95 ? 10.735 0.932 9.166 1.00 84.69 95 ASP A N 1
ATOM 731 C CA . ASP A 1 95 ? 11.468 2.167 8.925 1.00 84.69 95 ASP A CA 1
ATOM 732 C C . ASP A 1 95 ? 12.038 2.125 7.508 1.00 84.69 95 ASP A C 1
ATOM 734 O O . ASP A 1 95 ? 12.988 1.398 7.211 1.00 84.69 95 ASP A O 1
ATOM 738 N N . VAL A 1 96 ? 11.417 2.883 6.606 1.00 72.81 96 VAL A N 1
ATOM 739 C CA . VAL A 1 96 ? 11.846 2.958 5.209 1.00 72.81 96 VAL A CA 1
ATOM 740 C C . VAL A 1 96 ? 13.042 3.899 5.130 1.00 72.81 96 VAL A C 1
ATOM 742 O O . VAL A 1 96 ? 12.891 5.115 5.179 1.00 72.81 96 VAL A O 1
ATOM 745 N N . GLN A 1 97 ? 14.245 3.338 5.006 1.00 64.00 97 GLN A N 1
ATOM 746 C CA . GLN A 1 97 ? 15.475 4.104 4.778 1.00 64.00 97 GLN A CA 1
ATOM 747 C C . GLN A 1 97 ? 15.701 4.385 3.285 1.00 64.00 97 GLN A C 1
ATOM 749 O O . GLN A 1 97 ? 16.818 4.253 2.786 1.00 64.00 97 GLN A O 1
ATOM 754 N N . TRP A 1 98 ? 14.647 4.729 2.539 1.00 63.25 98 TRP A N 1
ATOM 755 C CA . TRP A 1 98 ? 14.822 5.105 1.139 1.00 63.25 98 TRP A CA 1
ATOM 756 C C . TRP A 1 98 ? 15.344 6.548 1.072 1.00 63.25 98 TRP A C 1
ATOM 758 O O . TRP A 1 98 ? 14.842 7.461 1.729 1.00 63.25 98 TRP A O 1
ATOM 768 N N . ARG A 1 99 ? 16.431 6.739 0.326 1.00 61.44 99 ARG A N 1
ATOM 769 C CA . ARG A 1 99 ? 16.990 8.052 0.009 1.00 61.44 99 ARG A CA 1
ATOM 770 C C . ARG A 1 99 ? 16.805 8.235 -1.493 1.00 61.44 99 ARG A C 1
ATOM 772 O O . ARG A 1 99 ? 17.467 7.515 -2.240 1.00 61.44 99 ARG A O 1
ATOM 779 N N . PRO A 1 100 ? 15.897 9.113 -1.940 1.00 57.09 100 PRO A N 1
ATOM 780 C CA . PRO A 1 100 ? 15.742 9.371 -3.365 1.00 57.09 100 PRO A CA 1
ATOM 781 C C . PRO A 1 100 ? 17.038 9.964 -3.945 1.00 57.09 100 PRO A C 1
ATOM 783 O O . PRO A 1 100 ? 17.875 10.473 -3.186 1.00 57.09 100 PRO A O 1
ATOM 786 N N . PRO A 1 101 ? 17.239 9.889 -5.272 1.00 57.75 101 PRO A N 1
ATOM 787 C CA . PRO A 1 101 ? 18.383 10.501 -5.938 1.00 57.75 101 PRO A CA 1
ATOM 788 C C . PRO A 1 101 ? 18.513 11.982 -5.575 1.00 57.75 101 PRO A C 1
ATOM 790 O O . PRO A 1 101 ? 17.515 12.690 -5.487 1.00 57.75 101 PRO A O 1
ATOM 793 N N . ALA A 1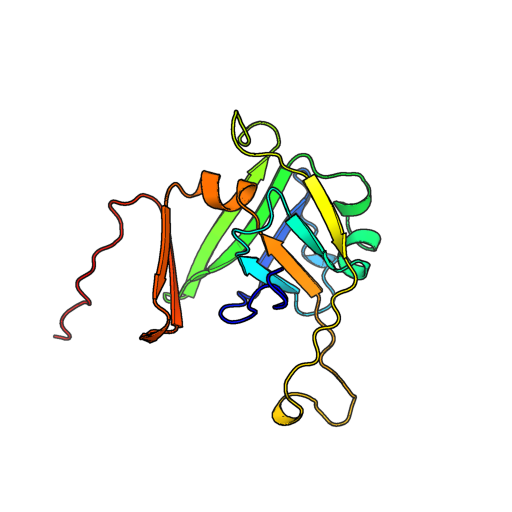 102 ? 19.740 12.482 -5.403 1.00 56.88 102 ALA A N 1
ATOM 794 C CA . ALA A 1 102 ? 19.978 13.874 -5.004 1.00 56.88 102 ALA A CA 1
ATOM 795 C C . ALA A 1 102 ? 19.358 14.907 -5.968 1.00 56.88 102 ALA A C 1
ATOM 797 O O . ALA A 1 102 ? 19.014 16.001 -5.543 1.00 56.88 102 ALA A O 1
ATOM 798 N N . SER A 1 103 ? 19.163 14.546 -7.239 1.00 57.66 103 SER A N 1
ATOM 799 C CA . SER A 1 103 ? 18.456 15.353 -8.242 1.00 57.66 103 SER A CA 1
ATOM 800 C C . SER A 1 103 ? 16.968 15.571 -7.940 1.00 57.66 103 SER A C 1
ATOM 802 O O . SER A 1 103 ? 16.370 16.497 -8.476 1.00 57.66 103 SER A O 1
ATOM 804 N N . GLU A 1 104 ? 16.372 14.727 -7.098 1.00 50.03 104 GLU A N 1
ATOM 805 C CA . GLU A 1 104 ? 14.980 14.804 -6.633 1.00 50.03 104 GLU A CA 1
ATOM 806 C C . GLU A 1 104 ? 14.879 15.369 -5.206 1.00 50.03 104 GLU A C 1
ATOM 808 O O . GLU A 1 104 ? 13.787 15.602 -4.685 1.00 50.03 104 GLU A O 1
ATOM 813 N N . ILE A 1 105 ? 16.027 15.596 -4.563 1.00 55.84 105 ILE A N 1
ATOM 814 C CA . ILE A 1 105 ? 16.142 16.228 -3.256 1.00 55.84 105 ILE A CA 1
ATOM 815 C C . ILE A 1 105 ? 16.244 17.732 -3.501 1.00 55.84 105 ILE A C 1
ATOM 817 O O . ILE A 1 105 ? 17.294 18.255 -3.869 1.00 55.84 105 ILE A O 1
ATOM 821 N N . GLY A 1 106 ? 15.123 18.432 -3.321 1.00 56.19 106 GLY A N 1
ATOM 822 C CA . GLY A 1 106 ? 15.116 19.891 -3.293 1.00 56.19 106 GLY A CA 1
ATOM 823 C C . GLY A 1 106 ? 15.985 20.444 -2.149 1.00 56.19 106 GLY A C 1
ATOM 824 O O . GLY A 1 106 ? 16.429 19.695 -1.275 1.00 56.19 106 GLY A O 1
ATOM 825 N N . PRO A 1 107 ? 16.206 21.767 -2.096 1.00 60.22 107 PRO A N 1
ATOM 826 C CA . PRO A 1 107 ? 17.056 22.398 -1.080 1.00 60.22 107 PRO A CA 1
ATOM 827 C C . PRO A 1 107 ? 16.606 22.147 0.373 1.00 60.22 107 PRO A C 1
ATOM 829 O O . PRO A 1 107 ? 17.394 22.340 1.294 1.00 60.22 107 PRO A O 1
ATOM 832 N N . GLU A 1 108 ? 15.372 21.683 0.588 1.00 59.06 108 GLU A N 1
ATOM 833 C CA . GLU A 1 108 ? 14.790 21.412 1.910 1.00 59.06 108 GLU A CA 1
ATOM 834 C C . GLU A 1 108 ? 15.053 19.993 2.455 1.00 59.06 108 GLU A C 1
ATOM 836 O O . GLU A 1 108 ? 14.581 19.646 3.538 1.00 59.06 108 GLU A O 1
ATOM 841 N N . GLY A 1 109 ? 15.836 19.167 1.752 1.00 59.41 109 GLY A N 1
ATOM 842 C CA . GLY A 1 109 ? 16.186 17.814 2.192 1.00 59.41 109 GLY A CA 1
ATOM 843 C C . GLY A 1 109 ? 15.346 16.716 1.528 1.00 59.41 109 GLY A C 1
ATOM 844 O O . GLY A 1 109 ? 14.652 16.970 0.541 1.00 59.41 109 GLY A O 1
ATOM 845 N N . PRO A 1 110 ? 15.476 15.449 1.976 1.00 57.59 110 PRO A N 1
ATOM 846 C CA . PRO A 1 110 ? 14.897 14.318 1.265 1.00 57.59 110 PRO A CA 1
ATOM 847 C C . PRO A 1 110 ? 13.365 14.439 1.195 1.00 57.59 110 PRO A C 1
ATOM 849 O O . PRO A 1 110 ? 12.737 14.738 2.215 1.00 57.59 110 PRO A O 1
ATOM 852 N N . PRO A 1 111 ? 12.752 14.160 0.029 1.00 57.16 111 PRO A N 1
ATOM 853 C CA . PRO A 1 111 ? 11.322 13.963 -0.125 1.00 57.16 111 PRO A CA 1
ATOM 854 C C . PRO A 1 111 ? 10.741 13.167 1.042 1.00 57.16 111 PRO A C 1
ATOM 856 O O . PRO A 1 111 ? 11.135 12.032 1.307 1.00 57.16 111 PRO A O 1
ATOM 859 N N . SER A 1 112 ? 9.799 13.781 1.754 1.00 75.38 112 SER A N 1
ATOM 860 C CA . SER A 1 112 ? 9.039 13.113 2.804 1.00 75.38 112 SER A CA 1
ATOM 861 C C . SER A 1 112 ? 7.862 12.391 2.167 1.00 75.38 112 SER A C 1
ATOM 863 O O . SER A 1 112 ? 6.866 13.017 1.818 1.00 75.38 112 SER A O 1
ATOM 865 N N . TYR A 1 113 ? 7.953 11.073 2.041 1.00 82.56 113 TYR A N 1
ATOM 866 C CA . TYR A 1 113 ? 6.858 10.223 1.577 1.00 82.56 113 TYR A CA 1
ATOM 867 C C . TYR A 1 113 ? 6.631 9.062 2.549 1.00 82.56 113 TYR A C 1
ATOM 869 O O . TYR A 1 113 ? 7.451 8.773 3.425 1.00 82.56 113 TYR A O 1
ATOM 877 N N . ASP A 1 114 ? 5.487 8.411 2.395 1.00 88.56 114 ASP A N 1
ATOM 878 C CA . ASP A 1 114 ? 5.197 7.107 2.977 1.00 88.56 114 ASP A CA 1
ATOM 879 C C . ASP A 1 114 ? 5.198 6.039 1.880 1.00 88.56 114 ASP A C 1
ATOM 881 O O . ASP A 1 114 ? 4.921 6.318 0.712 1.00 88.56 114 ASP A O 1
ATOM 885 N N . VAL A 1 115 ? 5.509 4.804 2.255 1.00 89.94 115 VAL A N 1
ATOM 886 C CA . VAL A 1 115 ? 5.483 3.646 1.362 1.00 89.94 115 VAL A CA 1
ATOM 887 C C . VAL A 1 115 ? 4.711 2.510 2.017 1.00 89.94 115 VAL A C 1
ATOM 889 O O . VAL A 1 115 ? 4.852 2.249 3.215 1.00 89.94 115 VAL A O 1
ATOM 892 N N . ILE A 1 116 ? 3.913 1.820 1.211 1.00 93.31 116 ILE A N 1
ATOM 893 C CA . ILE A 1 116 ? 3.276 0.553 1.549 1.00 93.31 116 ILE A CA 1
ATOM 894 C C . ILE A 1 116 ? 3.798 -0.514 0.584 1.00 93.31 116 ILE A C 1
ATOM 896 O O . ILE A 1 116 ? 3.529 -0.464 -0.613 1.00 93.31 116 ILE A O 1
ATOM 900 N N . PHE A 1 117 ? 4.524 -1.500 1.093 1.00 92.31 117 PHE A N 1
ATOM 901 C CA . PHE A 1 117 ? 4.872 -2.687 0.319 1.00 92.31 117 PHE A CA 1
ATOM 902 C C . PHE A 1 117 ? 3.685 -3.641 0.331 1.00 92.31 117 PHE A C 1
ATOM 904 O O . PHE A 1 117 ? 3.291 -4.121 1.394 1.00 92.31 117 PHE A O 1
ATOM 911 N N . LEU A 1 118 ? 3.097 -3.882 -0.837 1.00 91.38 118 LEU A N 1
ATOM 912 C CA . LEU A 1 118 ? 1.950 -4.757 -1.033 1.00 91.38 118 LEU A CA 1
ATOM 913 C C . LEU A 1 118 ? 2.434 -6.157 -1.386 1.00 91.38 118 LEU A C 1
ATOM 915 O O . LEU A 1 118 ? 3.008 -6.382 -2.451 1.00 91.38 118 LEU A O 1
ATOM 919 N N . GLY A 1 119 ? 2.189 -7.087 -0.472 1.00 89.69 119 GLY A N 1
ATOM 920 C CA . GLY A 1 119 ? 2.583 -8.476 -0.599 1.00 89.69 119 GLY A CA 1
ATOM 921 C C . GLY A 1 119 ? 1.593 -9.355 -1.355 1.00 89.69 119 GLY A C 1
ATOM 922 O O . GLY A 1 119 ? 0.576 -8.907 -1.892 1.00 89.69 119 GLY A O 1
ATOM 923 N N . LEU A 1 120 ? 1.869 -10.658 -1.323 1.00 87.50 120 LEU A N 1
ATOM 924 C CA . LEU A 1 120 ? 1.078 -11.715 -1.960 1.00 87.50 120 LEU A CA 1
ATOM 925 C C . LEU A 1 120 ? -0.421 -11.662 -1.618 1.00 87.50 120 LEU A C 1
ATOM 927 O O . LEU A 1 120 ? -1.250 -11.961 -2.474 1.00 87.50 120 LEU A O 1
ATOM 931 N N . ALA A 1 121 ? -0.788 -11.239 -0.405 1.00 88.56 121 ALA A N 1
ATOM 932 C CA . ALA A 1 121 ? -2.176 -11.038 0.011 1.00 88.56 121 ALA A CA 1
ATOM 933 C C . ALA A 1 121 ? -2.955 -10.117 -0.948 1.00 88.56 121 ALA A C 1
ATOM 935 O O . ALA A 1 121 ? -4.079 -10.434 -1.331 1.00 88.56 121 ALA A O 1
ATOM 936 N N . PHE A 1 122 ? -2.337 -9.021 -1.389 1.00 88.44 122 PHE A N 1
ATOM 937 C CA . PHE A 1 122 ? -2.932 -8.049 -2.313 1.00 88.44 122 PHE A CA 1
ATOM 938 C C . PHE A 1 122 ? -2.842 -8.494 -3.768 1.00 88.44 122 PHE A C 1
ATOM 940 O O . PHE A 1 122 ? -3.728 -8.204 -4.563 1.00 88.44 122 PHE A O 1
ATOM 947 N N . LEU A 1 123 ? -1.788 -9.225 -4.123 1.00 81.69 123 LEU A N 1
ATOM 948 C CA . LEU A 1 123 ? -1.614 -9.750 -5.476 1.00 81.69 123 LEU A CA 1
ATOM 949 C C . LEU A 1 123 ? -2.626 -10.856 -5.788 1.00 81.69 123 LEU A C 1
ATOM 951 O O . LEU A 1 123 ? -3.182 -10.910 -6.885 1.00 81.69 123 LEU A O 1
ATOM 955 N N . SER A 1 124 ? -2.920 -11.704 -4.801 1.00 76.50 124 SER A N 1
ATOM 956 C CA . SER A 1 124 ? -3.850 -12.824 -4.954 1.00 76.50 124 SER A CA 1
ATOM 957 C C . SER A 1 124 ? -5.281 -12.392 -5.299 1.00 76.50 124 SER A C 1
ATOM 959 O O . SER A 1 124 ? -5.987 -13.129 -5.987 1.00 76.50 124 SER A O 1
ATOM 961 N N . SER A 1 125 ? -5.707 -11.184 -4.905 1.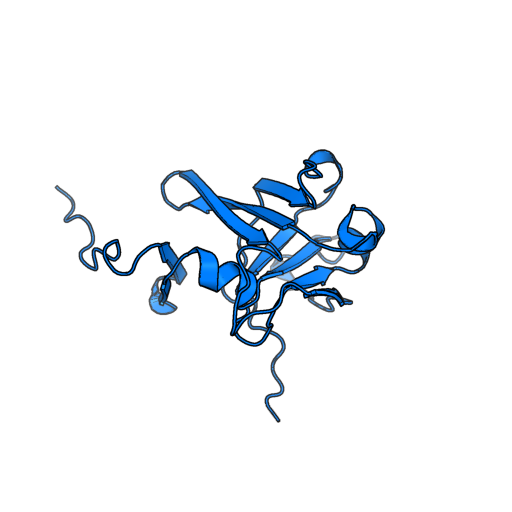00 71.44 125 SER A N 1
ATOM 962 C CA . SER A 1 125 ? -7.050 -10.677 -5.223 1.00 71.44 125 SER A CA 1
ATOM 963 C C . SER A 1 125 ? -7.216 -10.274 -6.690 1.00 71.44 125 SER A C 1
ATOM 965 O O . SER A 1 125 ? -8.339 -10.235 -7.190 1.00 71.44 125 SER A O 1
ATOM 967 N N . ARG A 1 126 ? -6.113 -10.021 -7.407 1.00 71.50 126 ARG A N 1
ATOM 968 C CA . ARG A 1 126 ? -6.121 -9.611 -8.820 1.00 71.50 126 ARG A CA 1
ATOM 969 C C . ARG A 1 126 ? -5.927 -10.768 -9.798 1.00 71.50 126 ARG A C 1
ATOM 971 O O . ARG A 1 126 ? -6.004 -10.534 -10.996 1.00 71.50 126 ARG A O 1
ATOM 978 N N . GLN A 1 127 ? -5.743 -11.997 -9.301 1.00 70.19 127 GLN A N 1
ATOM 979 C CA . GLN A 1 127 ? -5.518 -13.250 -10.045 1.00 70.19 127 GLN A CA 1
ATOM 980 C C . GLN A 1 127 ? -4.228 -13.317 -10.874 1.00 70.19 127 GLN A C 1
ATOM 982 O O . GLN A 1 127 ? -3.624 -14.386 -10.939 1.00 70.19 127 GLN A O 1
ATOM 987 N N . PHE A 1 128 ? -3.792 -12.219 -11.490 1.00 74.69 128 PHE A N 1
ATOM 988 C CA . PHE A 1 128 ? -2.564 -12.170 -12.267 1.00 74.69 128 PHE A CA 1
ATOM 989 C C . PHE A 1 128 ? -1.880 -10.792 -12.190 1.00 74.69 128 PHE A C 1
ATOM 991 O O . PHE A 1 128 ? -2.525 -9.746 -12.073 1.00 74.69 128 PHE A O 1
ATOM 998 N N . MET A 1 129 ? -0.544 -10.824 -12.236 1.00 77.75 129 MET A N 1
ATOM 999 C CA . MET A 1 129 ? 0.336 -9.659 -12.282 1.00 77.75 129 MET A CA 1
ATOM 1000 C C . MET A 1 129 ? 1.440 -9.900 -13.316 1.00 77.75 129 MET A C 1
ATOM 1002 O O . MET A 1 129 ? 2.078 -10.952 -13.294 1.00 77.75 129 MET A O 1
ATOM 1006 N N . ALA A 1 130 ? 1.702 -8.905 -14.162 1.00 77.38 130 ALA A N 1
ATOM 1007 C CA . ALA A 1 130 ? 2.877 -8.863 -15.032 1.00 77.38 130 ALA A CA 1
ATOM 1008 C C . ALA A 1 130 ? 3.631 -7.549 -14.849 1.00 77.38 130 ALA A C 1
ATOM 1010 O O . ALA A 1 130 ? 3.012 -6.488 -14.760 1.00 77.38 130 ALA A O 1
ATOM 1011 N N . VAL A 1 131 ? 4.959 -7.638 -14.835 1.00 75.00 131 VAL A N 1
ATOM 1012 C CA . VAL A 1 131 ? 5.867 -6.490 -14.851 1.00 75.00 131 VAL A CA 1
ATOM 1013 C C . VAL A 1 131 ? 6.666 -6.563 -16.146 1.00 75.00 131 VAL A C 1
ATOM 1015 O O . VAL A 1 131 ? 7.399 -7.525 -16.365 1.00 75.00 131 VAL A O 1
ATOM 1018 N N . ASP A 1 132 ? 6.501 -5.563 -17.004 1.00 75.12 132 ASP A N 1
ATOM 1019 C CA . ASP A 1 132 ? 7.316 -5.347 -18.198 1.00 75.12 132 ASP A CA 1
ATOM 1020 C C . ASP A 1 132 ? 8.320 -4.234 -17.869 1.00 75.12 132 ASP A C 1
ATOM 1022 O O . ASP A 1 132 ? 7.962 -3.055 -17.817 1.00 75.12 132 ASP A O 1
ATOM 1026 N N . LEU A 1 133 ? 9.562 -4.624 -17.565 1.00 71.25 133 LEU A N 1
ATOM 1027 C CA . LEU A 1 133 ? 10.622 -3.695 -17.157 1.00 71.25 133 LEU A CA 1
ATOM 1028 C C . LEU A 1 133 ? 11.061 -2.784 -18.309 1.00 71.25 133 LEU A C 1
ATOM 1030 O O . LEU A 1 133 ? 11.333 -1.606 -18.080 1.00 71.25 133 LEU A O 1
ATOM 1034 N N . ASP A 1 134 ? 11.056 -3.293 -19.543 1.00 73.12 134 ASP A N 1
ATOM 1035 C CA . ASP A 1 134 ? 11.453 -2.534 -20.733 1.00 73.12 134 ASP A CA 1
ATOM 1036 C C . ASP A 1 134 ? 10.472 -1.391 -21.016 1.00 73.12 134 ASP A C 1
ATOM 1038 O O . ASP A 1 134 ? 10.866 -0.309 -21.451 1.00 73.12 134 ASP A O 1
ATOM 1042 N N . LYS A 1 135 ? 9.184 -1.612 -20.729 1.00 67.00 135 LYS A N 1
ATOM 1043 C CA . LYS A 1 135 ? 8.130 -0.597 -20.866 1.00 67.00 135 LYS A CA 1
ATOM 1044 C C . LYS A 1 135 ? 7.794 0.124 -19.565 1.00 67.00 135 LYS A C 1
ATOM 1046 O O . LYS A 1 135 ? 6.923 0.992 -19.578 1.00 67.00 135 LYS A O 1
ATOM 1051 N N . SER A 1 136 ? 8.445 -0.233 -18.455 1.00 70.25 136 SER A N 1
ATOM 1052 C CA . SER A 1 136 ? 8.109 0.257 -17.109 1.00 70.25 136 SER A CA 1
ATOM 1053 C C . SER A 1 136 ? 6.606 0.138 -16.801 1.00 70.25 136 SER A C 1
ATOM 1055 O O . SER A 1 136 ? 5.986 1.056 -16.261 1.00 70.25 136 SER A O 1
ATOM 1057 N N . LEU A 1 137 ? 6.000 -0.988 -17.193 1.00 73.94 137 LEU A N 1
ATOM 1058 C CA . LEU A 1 137 ? 4.558 -1.217 -17.122 1.00 73.94 137 LEU A CA 1
ATOM 1059 C C . LEU A 1 137 ? 4.228 -2.340 -16.137 1.00 73.94 137 LEU A C 1
ATOM 1061 O O . LEU A 1 137 ? 4.725 -3.459 -16.250 1.00 73.94 137 LEU A O 1
ATOM 1065 N N . LEU A 1 138 ? 3.302 -2.057 -15.222 1.00 77.69 138 LEU A N 1
ATOM 1066 C CA . LEU A 1 138 ? 2.670 -3.045 -14.355 1.00 77.69 138 LEU A CA 1
ATOM 1067 C C . LEU A 1 138 ? 1.236 -3.307 -14.826 1.00 77.69 138 LEU A C 1
ATOM 1069 O O . LEU A 1 138 ? 0.436 -2.380 -14.935 1.00 77.69 138 LEU A O 1
ATOM 1073 N N . SER A 1 139 ? 0.895 -4.577 -15.040 1.00 79.31 139 SER A N 1
ATOM 1074 C CA . SER A 1 139 ? -0.461 -5.018 -15.385 1.00 79.31 139 SER A CA 1
ATOM 1075 C C . SER A 1 139 ? -1.069 -5.852 -14.258 1.00 79.31 139 SER A C 1
ATOM 1077 O O . SER A 1 139 ? -0.413 -6.758 -13.743 1.00 79.31 139 SER A O 1
ATOM 1079 N N . LEU A 1 140 ? -2.324 -5.562 -13.891 1.00 77.38 140 LEU A N 1
ATOM 1080 C CA . LEU A 1 140 ? -3.072 -6.229 -12.816 1.00 77.38 140 LEU A CA 1
ATOM 1081 C C . LEU A 1 140 ? -4.489 -6.592 -13.273 1.00 77.38 140 LEU A C 1
ATOM 1083 O O . LEU A 1 140 ? -5.311 -5.709 -13.521 1.00 77.38 140 LEU A O 1
ATOM 1087 N N . GLY A 1 141 ? -4.837 -7.873 -13.271 1.00 71.69 141 GLY A N 1
ATOM 1088 C CA . GLY A 1 141 ? -6.165 -8.324 -13.690 1.00 71.69 141 GLY A CA 1
ATOM 1089 C C . GLY A 1 141 ? -6.187 -9.815 -13.997 1.00 71.69 141 GLY A C 1
ATOM 1090 O O . GLY A 1 141 ? -5.149 -10.455 -13.880 1.00 71.69 141 GLY A O 1
ATOM 1091 N N . PRO A 1 142 ? -7.337 -10.393 -14.376 1.00 62.88 142 PRO A N 1
ATOM 1092 C CA . PRO A 1 142 ? -7.394 -11.785 -14.807 1.00 62.88 142 PRO A CA 1
ATOM 1093 C C . PRO A 1 142 ? -6.478 -12.007 -16.022 1.00 62.88 142 PRO A C 1
ATOM 1095 O O . PRO A 1 142 ? -6.357 -11.138 -16.880 1.00 62.88 142 PRO A O 1
ATOM 1098 N N . TYR A 1 143 ? -5.876 -13.198 -16.137 1.00 48.91 143 TYR A N 1
ATOM 1099 C CA . TYR A 1 143 ? -4.920 -13.555 -17.209 1.00 48.91 143 TYR A CA 1
ATOM 1100 C C . TYR A 1 143 ? -5.427 -13.270 -18.641 1.00 48.91 143 TYR A C 1
ATOM 1102 O O . TYR A 1 143 ? -4.635 -13.150 -19.568 1.00 48.91 143 TYR A O 1
ATOM 1110 N N . ARG A 1 144 ? -6.748 -13.153 -18.825 1.00 51.34 144 ARG A N 1
ATOM 1111 C CA . ARG A 1 144 ? -7.396 -12.872 -20.113 1.00 51.34 144 ARG A CA 1
ATOM 1112 C C . ARG A 1 144 ? -7.286 -11.418 -20.584 1.00 51.34 144 ARG A C 1
ATOM 1114 O O . ARG A 1 144 ? -7.466 -11.198 -21.771 1.00 51.34 144 ARG A O 1
ATOM 1121 N N . ASP A 1 145 ? -6.970 -10.473 -19.700 1.00 50.06 145 ASP A N 1
ATOM 1122 C CA . ASP A 1 145 ? -6.947 -9.035 -20.023 1.00 50.06 145 ASP A CA 1
ATOM 1123 C C . ASP A 1 145 ? -5.559 -8.533 -20.464 1.00 50.06 145 ASP A C 1
ATOM 1125 O O . ASP A 1 145 ? -5.350 -7.336 -20.652 1.00 50.06 145 ASP A O 1
ATOM 1129 N N . LEU A 1 146 ? -4.592 -9.437 -20.647 1.00 52.41 146 LEU A N 1
ATOM 1130 C CA . LEU A 1 146 ? -3.333 -9.113 -21.309 1.00 52.41 146 LEU A CA 1
ATOM 1131 C C . LEU A 1 146 ? -3.501 -9.222 -22.826 1.00 52.41 146 LEU A C 1
ATOM 1133 O O . LEU A 1 146 ? -3.004 -10.163 -23.449 1.00 52.41 146 LEU A O 1
ATOM 1137 N N . ASP A 1 147 ? -4.172 -8.249 -23.437 1.00 49.84 147 ASP A N 1
ATOM 1138 C CA . ASP A 1 147 ? -3.972 -8.008 -24.863 1.00 49.84 147 ASP A CA 1
ATOM 1139 C C . ASP A 1 147 ? -2.514 -7.564 -25.056 1.00 49.84 147 ASP A C 1
ATOM 1141 O O . ASP A 1 147 ? -2.153 -6.397 -24.921 1.00 49.84 147 ASP A O 1
ATOM 1145 N N . LEU A 1 148 ? -1.643 -8.528 -25.361 1.00 51.31 148 LEU A N 1
ATOM 1146 C CA . LEU A 1 148 ? -0.231 -8.312 -25.696 1.00 51.31 148 LEU A CA 1
ATOM 1147 C C . LEU A 1 148 ? -0.039 -7.606 -27.052 1.00 51.31 148 LEU A C 1
ATOM 1149 O O . LEU A 1 148 ? 1.089 -7.487 -27.529 1.00 51.31 148 LEU A O 1
ATOM 1153 N N . ASN A 1 149 ? -1.118 -7.115 -27.663 1.00 44.84 149 ASN A N 1
ATOM 1154 C CA . ASN A 1 149 ? -1.082 -6.344 -28.892 1.00 44.84 149 ASN A CA 1
ATOM 1155 C C . ASN A 1 149 ? -1.375 -4.872 -28.570 1.00 44.84 149 ASN A C 1
ATOM 1157 O O . ASN A 1 149 ? -2.498 -4.554 -28.173 1.00 44.84 149 ASN A O 1
ATOM 1161 N N . PRO A 1 150 ? -0.404 -3.955 -28.735 1.00 40.66 150 PRO A N 1
ATOM 1162 C CA . PRO A 1 150 ? -0.701 -2.534 -28.648 1.00 40.66 150 PRO A CA 1
ATOM 1163 C C . PRO A 1 150 ? -1.731 -2.163 -29.729 1.00 40.66 150 PRO A C 1
ATOM 1165 O O . PRO A 1 150 ? -1.725 -2.774 -30.804 1.00 40.66 150 PRO A O 1
ATOM 1168 N N . PRO A 1 151 ? -2.596 -1.161 -29.495 1.00 42.75 151 PRO A N 1
ATOM 1169 C CA . PRO A 1 151 ? -3.431 -0.632 -30.559 1.00 42.75 151 PRO A CA 1
ATOM 1170 C C . PRO A 1 151 ? -2.511 -0.135 -31.676 1.00 42.75 151 PRO A C 1
ATOM 1172 O O . PRO A 1 151 ? -1.680 0.751 -31.468 1.00 42.75 151 PRO A O 1
ATOM 1175 N N . THR A 1 152 ? -2.635 -0.727 -32.862 1.00 42.94 152 THR A N 1
ATOM 1176 C CA . THR A 1 152 ? -2.084 -0.145 -34.083 1.00 42.94 152 THR A CA 1
ATOM 1177 C C . THR A 1 152 ? -2.693 1.238 -34.233 1.00 42.94 152 THR A C 1
ATOM 1179 O O . THR A 1 152 ? -3.909 1.362 -34.380 1.00 42.94 152 THR A O 1
ATOM 1182 N N . ALA A 1 153 ? -1.845 2.262 -34.138 1.00 39.53 153 ALA A N 1
ATOM 1183 C CA . ALA A 1 153 ? -2.215 3.628 -34.457 1.00 39.53 153 ALA A CA 1
ATOM 1184 C C . ALA A 1 153 ? -2.857 3.653 -35.853 1.00 39.53 153 ALA A C 1
ATOM 1186 O O . ALA A 1 153 ? -2.284 3.111 -36.802 1.00 39.53 153 ALA A O 1
ATOM 1187 N N . VAL A 1 154 ? -4.056 4.232 -35.933 1.00 43.72 154 VAL A N 1
ATOM 1188 C CA . VAL A 1 154 ? -4.736 4.585 -37.185 1.00 43.72 154 VAL A CA 1
ATOM 1189 C C . VAL A 1 154 ? -4.441 6.046 -37.473 1.00 43.72 154 VAL A C 1
ATOM 1191 O O . VAL A 1 154 ? -4.543 6.844 -36.512 1.00 43.72 154 VAL A O 1
#

pLDDT: mean 77.55, std 18.06, range [25.5, 97.94]

Secondary structure (DSSP, 8-state):
--------SSPEEPSEEEETTEE-GGG--S-EEEEE-TT-SSEEEEHHHHHHSGGGG--SEEEEEEE-TTS-EEEEEEETTT--SS----EEEE-------GGG--TT-S---EEEEE-HHHHHTTS-EEEETTTTEEEES-GGG---S-----

Radius of gyration: 16.22 Å; chains: 1; bounding box: 35×44×53 Å

Organism: NCBI:txid118079

Foldseek 3Di:
DDPDDQDPLAWFWWPWKDFPNRTCRVLFPATETEDAGQPDQAKEKAQVCCVSDCVVVPGQKMKTWTADPVRDIDIFMAGCVQQPDPGDHGYHYDHDPDAPPVVCADPVGGGDYMYMHGYPRRLVVQCDWDQDSVVRDIDTHHPVPPPVDDPDDD